Protein AF-A0A329UKX7-F1 (afdb_monomer)

Solvent-accessible surface area (backbone atoms only — not comparable to full-atom values): 4838 Å² total; per-residue (Å²): 133,53,73,43,53,52,51,54,50,47,28,61,76,54,74,48,57,76,68,58,50,19,68,70,67,71,44,98,35,62,64,57,50,51,51,32,47,74,66,59,65,76,54,73,68,54,52,44,48,52,20,54,76,49,75,49,81,41,61,52,74,44,98,87,70,51,70,51,71,64,74,92,73,79,69,76,86,121

Mean predicted aligned error: 5.62 Å

Secondary structure (DSSP, 8-state):
--HHHHHHHHHHHTT--HHHHHHHTT-S-HHHHHHHHHHT---HHHHHHHHHHHT--EEEE-TTS-EEEE--------

Radius of gyration: 13.63 Å; Cα contacts (8 Å, |Δi|>4): 70; chains: 1; bounding box: 28×41×32 Å

Nearest PDB structures (foldseek):
  8ezt-assembly1_D-2  TM=6.434E-01  e=1.289E-02  Legionella pneumophila
  3jxc-assembly1_L  TM=6.973E-01  e=4.613E-02  Lederbergvirus P22
  2b5a-assembly1_A  TM=7.243E-01  e=1.759E-01  [Bacillus] caldolyticus
  6jq1-assembly1_A  TM=7.131E-01  e=2.129E-01  Deinococcus geothermalis DSM 11300
  3eus-assembly1_B  TM=7.444E-01  e=2.748E-01  Ruegeria pomeroyi

Foldseek 3Di:
DAPLVVLVVLCVVLVHDLQVLCVQVVHPDSVVSVVCSVVSPDDPSSVQSSCVVSVHWDWDQDPVRDTHTDDPPPPPPD

pLDDT: mean 85.77, std 12.46, range [34.16, 95.06]

Structure (mmCIF, N/CA/C/O backbone):
data_AF-A0A329UKX7-F1
#
_entry.id   AF-A0A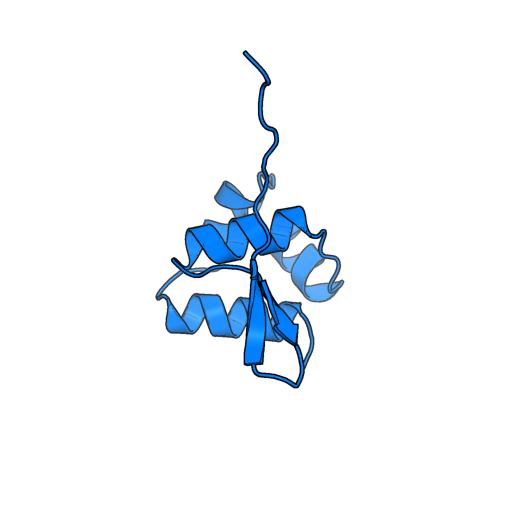329UKX7-F1
#
loop_
_atom_site.group_PDB
_atom_site.id
_atom_site.type_symbol
_atom_site.label_atom_id
_atom_site.label_alt_id
_atom_site.label_comp_id
_atom_site.label_asym_id
_atom_site.label_entity_id
_atom_site.label_seq_id
_atom_site.pdbx_PDB_ins_code
_atom_site.Cartn_x
_atom_site.Cartn_y
_atom_site.Cartn_z
_atom_site.occupancy
_atom_site.B_iso_or_equiv
_atom_site.auth_seq_id
_atom_site.auth_comp_id
_atom_site.auth_asym_id
_atom_site.auth_atom_id
_atom_site.pdbx_PDB_model_num
ATOM 1 N N . MET A 1 1 ? 2.613 -13.836 5.468 1.00 67.50 1 MET A N 1
ATOM 2 C CA . MET A 1 1 ? 2.433 -13.075 4.214 1.00 67.50 1 MET A CA 1
ATOM 3 C C . MET A 1 1 ? 3.294 -11.826 4.328 1.00 67.50 1 MET A C 1
ATOM 5 O O . MET A 1 1 ? 3.225 -11.181 5.367 1.00 67.50 1 MET A O 1
ATOM 9 N N . SER A 1 2 ? 4.175 -11.545 3.365 1.00 89.75 2 SER A N 1
ATOM 10 C CA . SER A 1 2 ? 4.985 -10.317 3.400 1.00 89.75 2 SER A CA 1
ATOM 11 C C . SER A 1 2 ? 4.161 -9.111 2.938 1.00 89.75 2 SER A C 1
ATOM 13 O O . SER A 1 2 ? 3.156 -9.283 2.248 1.00 89.75 2 SER A O 1
ATOM 15 N N . ILE A 1 3 ? 4.592 -7.888 3.269 1.00 90.25 3 ILE A N 1
ATOM 16 C CA . ILE A 1 3 ? 3.970 -6.656 2.743 1.00 90.25 3 ILE A CA 1
ATOM 17 C C . ILE A 1 3 ? 3.986 -6.693 1.209 1.00 90.25 3 ILE A C 1
ATOM 19 O O . ILE A 1 3 ? 2.996 -6.383 0.553 1.00 90.25 3 ILE A O 1
ATOM 23 N N . SER A 1 4 ? 5.084 -7.176 0.630 1.00 91.50 4 SER A N 1
ATOM 24 C CA . SER A 1 4 ? 5.205 -7.396 -0.807 1.00 91.50 4 SER A CA 1
ATOM 25 C C . SER A 1 4 ? 4.185 -8.378 -1.390 1.00 91.50 4 SER A C 1
ATOM 27 O O . SER A 1 4 ? 3.727 -8.156 -2.510 1.00 91.50 4 SER A O 1
ATOM 29 N N . ASP A 1 5 ? 3.809 -9.439 -0.673 1.00 92.00 5 ASP A N 1
ATOM 30 C CA . ASP A 1 5 ? 2.767 -10.369 -1.133 1.00 92.00 5 ASP A CA 1
ATOM 31 C C . ASP A 1 5 ? 1.382 -9.718 -1.084 1.00 92.00 5 ASP A C 1
ATOM 33 O O . ASP A 1 5 ? 0.609 -9.866 -2.030 1.00 92.00 5 ASP A O 1
ATOM 37 N N . VAL A 1 6 ? 1.101 -8.938 -0.033 1.00 92.00 6 VAL A N 1
ATOM 38 C CA . VAL A 1 6 ? -0.144 -8.162 0.089 1.00 92.00 6 VAL A CA 1
ATOM 39 C C . VAL A 1 6 ? -0.272 -7.172 -1.067 1.00 92.00 6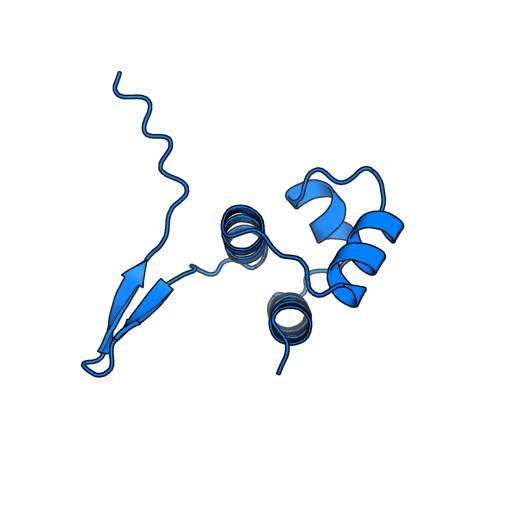 VAL A C 1
ATOM 41 O O . VAL A 1 6 ? -1.305 -7.139 -1.727 1.00 92.00 6 VAL A O 1
ATOM 44 N N . ILE A 1 7 ? 0.788 -6.420 -1.378 1.00 91.06 7 ILE A N 1
ATOM 45 C CA . ILE A 1 7 ? 0.793 -5.450 -2.484 1.00 91.06 7 ILE A CA 1
ATOM 46 C C . ILE A 1 7 ? 0.561 -6.141 -3.829 1.00 91.06 7 ILE A C 1
ATOM 48 O O . ILE A 1 7 ? -0.236 -5.667 -4.634 1.00 91.06 7 ILE A O 1
ATOM 52 N N . LYS A 1 8 ? 1.220 -7.278 -4.087 1.00 90.50 8 LYS A N 1
ATOM 53 C CA . LYS A 1 8 ? 0.989 -8.051 -5.319 1.00 90.50 8 LYS A CA 1
ATOM 54 C C . LYS A 1 8 ? -0.458 -8.527 -5.425 1.00 90.50 8 LYS A C 1
ATOM 56 O O . LYS A 1 8 ? -1.037 -8.433 -6.504 1.00 90.50 8 LYS A O 1
ATOM 61 N N . GLY A 1 9 ? -1.029 -9.018 -4.325 1.00 92.00 9 GLY A N 1
ATOM 62 C CA . GLY A 1 9 ? -2.431 -9.423 -4.263 1.00 92.00 9 GLY A CA 1
ATOM 63 C C . GLY A 1 9 ? -3.371 -8.253 -4.541 1.00 92.00 9 GLY A C 1
ATOM 64 O O . GLY A 1 9 ? -4.254 -8.363 -5.384 1.00 92.00 9 GLY A O 1
ATOM 65 N N . LEU A 1 10 ? -3.124 -7.105 -3.912 1.00 91.94 10 LEU A N 1
ATOM 66 C CA . LEU A 1 10 ? -3.925 -5.896 -4.084 1.00 91.94 10 LEU A CA 1
ATOM 67 C C . LEU A 1 10 ? -3.890 -5.374 -5.529 1.00 91.94 10 LEU A C 1
ATOM 69 O O . LEU A 1 10 ? -4.930 -5.029 -6.090 1.00 91.94 10 LEU A O 1
ATOM 73 N N . LEU A 1 11 ? -2.715 -5.377 -6.16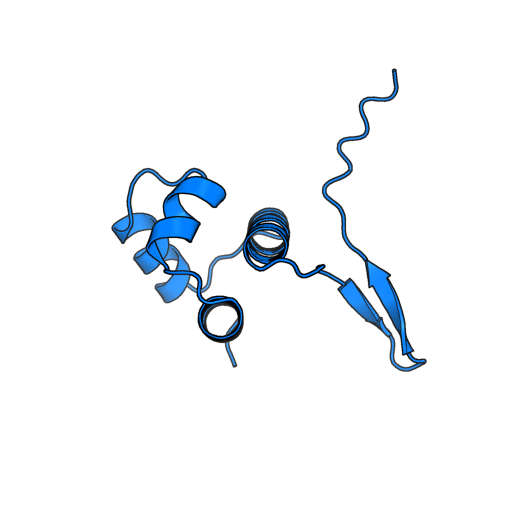6 1.00 91.19 11 LEU A N 1
ATOM 74 C CA . LEU A 1 11 ? -2.577 -5.038 -7.584 1.00 91.19 11 LEU A CA 1
ATOM 75 C C . LEU A 1 11 ? -3.377 -5.995 -8.473 1.00 91.19 11 LEU A C 1
ATOM 77 O O . LEU A 1 11 ? -4.101 -5.551 -9.359 1.00 91.19 11 LEU A O 1
ATOM 81 N N . ALA A 1 12 ? -3.288 -7.303 -8.216 1.00 91.50 12 ALA A N 1
ATOM 82 C CA . ALA A 1 12 ? -4.039 -8.301 -8.973 1.00 91.50 12 ALA A CA 1
ATOM 83 C C . ALA A 1 12 ? -5.559 -8.118 -8.813 1.00 91.50 12 ALA A C 1
ATOM 85 O O . ALA A 1 12 ? -6.286 -8.181 -9.801 1.00 91.50 12 ALA A O 1
ATOM 86 N N . MET A 1 13 ? -6.030 -7.831 -7.596 1.00 91.88 13 MET A N 1
ATOM 87 C CA . MET A 1 13 ? -7.448 -7.584 -7.303 1.00 91.88 13 MET A CA 1
ATOM 88 C C . MET A 1 13 ? -7.976 -6.294 -7.941 1.00 91.88 13 MET A C 1
ATOM 90 O O . MET A 1 13 ? -9.134 -6.241 -8.340 1.00 91.88 13 MET A O 1
ATOM 94 N N . SER A 1 14 ? -7.133 -5.267 -8.064 1.00 89.88 14 SER A N 1
ATOM 95 C CA . SER A 1 14 ? -7.481 -3.979 -8.681 1.00 89.88 14 SER A CA 1
ATOM 96 C C . SER A 1 14 ? -7.239 -3.931 -10.198 1.00 89.88 14 SER A C 1
ATOM 98 O O . SER A 1 14 ? -7.476 -2.902 -10.831 1.00 89.88 14 SER A O 1
ATOM 100 N N . GLY A 1 15 ? -6.756 -5.024 -10.804 1.00 89.38 15 GLY A N 1
ATOM 101 C CA . GLY A 1 15 ? -6.426 -5.086 -12.233 1.00 89.38 15 GLY A CA 1
ATOM 102 C C . GLY A 1 15 ? -5.202 -4.250 -12.630 1.00 89.38 15 GLY A C 1
ATOM 103 O O . GLY A 1 15 ? -5.013 -3.941 -13.808 1.00 89.38 15 GLY A O 1
ATOM 104 N N . LYS A 1 16 ? -4.365 -3.866 -11.662 1.00 89.94 16 LYS A N 1
ATOM 105 C CA . LYS A 1 16 ? -3.180 -3.027 -11.862 1.00 89.94 16 LYS A CA 1
ATOM 106 C C . LYS A 1 16 ? -1.938 -3.881 -12.107 1.00 89.94 16 LYS A C 1
ATOM 108 O O . LYS A 1 16 ? -1.768 -4.968 -11.558 1.00 89.94 16 LYS A O 1
ATOM 113 N N . LYS A 1 17 ? -1.029 -3.375 -12.942 1.00 87.38 17 LYS A N 1
ATOM 114 C CA . LYS A 1 17 ? 0.253 -4.033 -13.241 1.00 87.38 17 LYS A CA 1
ATOM 115 C C . LYS A 1 17 ? 1.350 -3.488 -12.334 1.00 87.38 17 LYS A C 1
ATOM 117 O O . LYS A 1 17 ? 1.334 -2.319 -11.973 1.00 87.38 17 LYS A O 1
ATOM 122 N N . GLN A 1 18 ? 2.373 -4.297 -12.057 1.00 82.81 18 GLN A N 1
ATOM 123 C CA . GLN A 1 18 ? 3.559 -3.838 -11.316 1.00 82.81 18 GLN A CA 1
ATOM 124 C C . GLN A 1 18 ? 4.276 -2.659 -11.987 1.00 82.81 18 GLN A C 1
ATOM 126 O O . GLN A 1 18 ? 4.911 -1.878 -11.293 1.00 82.81 18 GLN A O 1
ATOM 131 N N . ALA A 1 19 ? 4.156 -2.500 -13.308 1.00 84.38 19 ALA A N 1
ATOM 132 C CA . ALA A 1 19 ? 4.711 -1.345 -14.010 1.00 84.38 19 ALA A CA 1
ATOM 133 C C . ALA A 1 19 ? 4.113 -0.010 -13.526 1.00 84.38 19 ALA A C 1
ATOM 135 O O . ALA A 1 19 ? 4.822 0.990 -13.477 1.00 84.38 19 ALA A O 1
ATOM 136 N N . GLU A 1 20 ? 2.850 -0.014 -13.090 1.00 86.44 20 GLU A N 1
ATOM 137 C CA . GLU A 1 20 ? 2.162 1.173 -12.568 1.00 86.44 20 GLU A CA 1
ATOM 138 C C . GLU A 1 20 ? 2.748 1.623 -11.219 1.00 86.44 20 GLU A C 1
ATOM 140 O O . GLU A 1 20 ? 2.750 2.814 -10.908 1.00 86.44 20 GLU A O 1
ATOM 145 N N . LEU A 1 21 ? 3.313 0.688 -10.437 1.00 86.31 21 LEU A N 1
ATOM 146 C CA . LEU A 1 21 ? 4.025 1.024 -9.201 1.00 86.31 21 LEU A CA 1
ATOM 147 C C . LEU A 1 21 ? 5.238 1.909 -9.472 1.00 86.31 21 LEU A C 1
ATOM 149 O O . LEU A 1 21 ? 5.567 2.739 -8.637 1.00 86.31 21 LEU A O 1
ATOM 153 N N . THR A 1 22 ? 5.916 1.736 -10.607 1.00 87.00 22 THR A N 1
ATOM 154 C CA . THR A 1 22 ? 7.115 2.519 -10.934 1.00 87.00 22 THR A CA 1
ATOM 155 C C . THR A 1 22 ? 6.782 4.006 -11.010 1.00 87.00 22 THR A C 1
ATOM 157 O O . THR A 1 22 ? 7.477 4.813 -10.394 1.00 87.00 22 THR A O 1
ATOM 160 N N . SER A 1 23 ? 5.684 4.353 -11.687 1.00 86.06 23 SER A N 1
ATOM 161 C CA . SER A 1 23 ? 5.211 5.734 -11.813 1.00 86.06 23 SER A CA 1
ATOM 162 C C . SER A 1 23 ? 4.757 6.302 -10.472 1.00 86.06 23 SER A C 1
ATOM 164 O O . SER A 1 23 ? 5.149 7.401 -10.097 1.00 86.06 23 SER A O 1
ATOM 166 N N . VAL A 1 24 ? 3.969 5.531 -9.721 1.00 87.50 24 VAL A N 1
ATOM 167 C CA . VAL A 1 24 ? 3.373 5.985 -8.458 1.00 87.50 24 VAL A CA 1
ATOM 168 C C . VAL A 1 24 ? 4.413 6.129 -7.344 1.00 87.50 24 VAL A C 1
ATOM 170 O O . VAL A 1 24 ? 4.392 7.091 -6.581 1.00 87.50 24 VAL A O 1
ATOM 173 N N . LEU A 1 25 ? 5.374 5.211 -7.271 1.00 86.69 25 LEU A N 1
ATOM 174 C CA . LEU A 1 25 ? 6.452 5.247 -6.283 1.00 86.69 25 LEU A CA 1
ATOM 175 C C . LEU A 1 25 ? 7.612 6.172 -6.697 1.00 86.69 25 LEU A C 1
ATOM 177 O O . LEU A 1 25 ? 8.603 6.251 -5.974 1.00 86.69 25 LEU A O 1
ATOM 181 N N . GLY A 1 26 ? 7.520 6.850 -7.850 1.00 84.19 26 GLY A N 1
ATOM 182 C CA . GLY A 1 26 ? 8.560 7.754 -8.353 1.00 84.19 26 GLY A CA 1
ATOM 183 C C . GLY A 1 26 ? 9.897 7.057 -8.626 1.00 84.19 26 GLY A C 1
ATOM 184 O O . GLY A 1 26 ? 10.959 7.657 -8.472 1.00 84.19 26 GLY A O 1
ATOM 185 N N . MET A 1 27 ? 9.871 5.769 -8.976 1.00 86.69 27 MET A N 1
ATOM 186 C CA . MET A 1 27 ? 11.086 4.981 -9.173 1.00 86.69 27 MET A CA 1
ATOM 187 C C . MET A 1 27 ? 11.594 5.078 -10.602 1.00 86.69 27 MET A C 1
ATOM 189 O O . MET A 1 27 ? 10.831 5.090 -11.560 1.00 86.69 27 MET A O 1
ATOM 193 N N . SER A 1 28 ? 12.916 5.048 -10.757 1.00 80.62 28 SER A N 1
ATOM 194 C CA . SER A 1 28 ? 13.559 5.197 -12.064 1.00 80.62 28 SER A CA 1
ATOM 195 C C . SER A 1 28 ? 13.323 4.011 -13.013 1.00 80.62 28 SER A C 1
ATOM 197 O O . SER A 1 28 ? 13.567 4.140 -14.208 1.00 80.62 28 SER A O 1
ATOM 199 N N . SER A 1 29 ? 12.918 2.832 -12.512 1.00 84.69 29 SER A N 1
ATOM 200 C CA . SER A 1 29 ? 12.655 1.649 -13.349 1.00 84.69 29 SER A CA 1
ATOM 201 C C . SER A 1 29 ? 11.869 0.534 -12.642 1.00 84.69 29 SER A C 1
ATOM 203 O O . SER A 1 29 ? 11.890 0.409 -11.416 1.00 84.69 29 SER A O 1
ATOM 205 N N . ASN A 1 30 ? 11.299 -0.383 -13.437 1.00 85.31 30 ASN A N 1
ATOM 206 C CA . ASN A 1 30 ? 10.688 -1.632 -12.952 1.00 85.31 30 ASN A CA 1
ATOM 207 C C . ASN A 1 30 ? 11.673 -2.524 -12.168 1.00 85.31 30 ASN A C 1
ATOM 209 O O . ASN A 1 30 ? 11.264 -3.287 -11.294 1.00 85.31 30 ASN A O 1
ATOM 213 N N . GLN A 1 31 ? 12.978 -2.437 -12.451 1.00 87.56 31 GLN A N 1
ATOM 214 C CA . GLN A 1 31 ? 14.000 -3.175 -11.699 1.00 87.56 31 GLN A CA 1
ATOM 215 C C . GLN A 1 31 ? 14.137 -2.654 -10.264 1.00 87.56 31 GLN A C 1
ATOM 217 O O . GLN A 1 31 ? 14.300 -3.446 -9.335 1.00 87.56 31 GLN A O 1
ATOM 222 N N . ALA A 1 32 ? 14.008 -1.339 -10.058 1.00 87.44 32 ALA A N 1
ATOM 223 C CA . ALA A 1 32 ? 14.010 -0.751 -8.721 1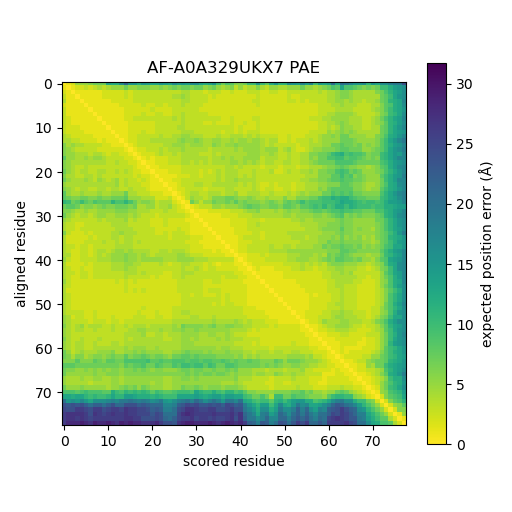.00 87.44 32 ALA A CA 1
ATOM 224 C C . ALA A 1 32 ? 12.804 -1.236 -7.899 1.00 87.44 32 ALA A C 1
ATOM 226 O O . ALA A 1 32 ? 12.976 -1.657 -6.752 1.00 87.44 32 ALA A O 1
ATOM 227 N N . VAL A 1 33 ? 11.618 -1.293 -8.518 1.00 87.81 33 VAL A N 1
ATOM 228 C CA . VAL A 1 33 ? 10.405 -1.854 -7.899 1.00 87.81 33 VAL A CA 1
ATOM 229 C C . VAL A 1 33 ? 10.601 -3.331 -7.546 1.00 87.81 33 VAL A C 1
ATOM 231 O O . VAL A 1 33 ? 10.334 -3.732 -6.415 1.00 87.81 33 VAL A O 1
ATOM 234 N N . ASN A 1 34 ? 11.145 -4.141 -8.460 1.00 88.00 34 ASN A N 1
ATOM 235 C CA . ASN A 1 34 ? 11.434 -5.554 -8.193 1.00 88.00 34 ASN A CA 1
ATOM 236 C C . ASN A 1 34 ? 12.417 -5.745 -7.033 1.00 88.00 34 ASN A C 1
ATOM 238 O O . ASN A 1 34 ? 12.217 -6.617 -6.188 1.00 88.00 34 ASN A O 1
ATOM 242 N N . ASN A 1 35 ? 13.461 -4.919 -6.949 1.00 91.00 35 ASN A N 1
ATOM 243 C CA . ASN A 1 35 ? 14.400 -4.969 -5.834 1.00 91.00 35 ASN A CA 1
ATOM 244 C C . ASN A 1 35 ? 13.724 -4.588 -4.509 1.00 91.00 35 ASN A C 1
AT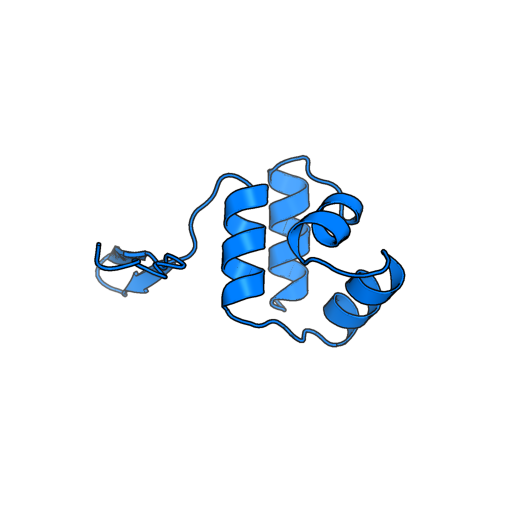OM 246 O O . ASN A 1 35 ? 13.963 -5.245 -3.497 1.00 91.00 35 ASN A O 1
ATOM 250 N N . LYS A 1 36 ? 12.848 -3.576 -4.512 1.00 89.25 36 LYS A N 1
ATOM 251 C CA . LYS A 1 36 ? 12.063 -3.175 -3.337 1.00 89.25 36 LYS A CA 1
ATOM 252 C C . LYS A 1 36 ? 11.120 -4.282 -2.869 1.00 89.25 36 LYS A C 1
ATOM 254 O O . LYS A 1 36 ? 11.106 -4.603 -1.683 1.00 89.25 36 LYS A O 1
ATOM 259 N N . ILE A 1 37 ? 10.420 -4.921 -3.810 1.00 88.81 37 ILE A N 1
ATOM 260 C CA . ILE A 1 37 ? 9.578 -6.099 -3.574 1.00 88.81 37 ILE A CA 1
ATOM 261 C C . ILE A 1 37 ? 10.412 -7.242 -2.980 1.00 88.81 37 ILE A C 1
ATOM 263 O O . ILE A 1 37 ? 10.022 -7.841 -1.986 1.00 88.81 37 ILE A O 1
ATOM 267 N N . ARG A 1 38 ? 11.582 -7.542 -3.552 1.00 89.06 38 ARG A N 1
ATOM 268 C CA . ARG A 1 38 ? 12.452 -8.624 -3.067 1.00 89.06 38 ARG A CA 1
ATOM 269 C C . ARG A 1 38 ? 13.004 -8.346 -1.668 1.00 89.06 38 ARG A C 1
ATOM 271 O O . ARG A 1 38 ? 13.114 -9.265 -0.866 1.00 89.06 38 ARG A O 1
ATOM 278 N N . LYS A 1 39 ? 13.368 -7.093 -1.385 1.00 91.06 39 LYS A N 1
ATOM 279 C CA . LYS A 1 39 ? 13.870 -6.650 -0.075 1.00 91.06 39 LYS A CA 1
ATOM 280 C C . LYS A 1 39 ? 12.762 -6.429 0.955 1.00 91.06 39 LYS A C 1
ATOM 282 O O . LYS A 1 39 ? 13.084 -6.180 2.111 1.00 91.06 39 LYS A O 1
ATOM 287 N N . ASN A 1 40 ? 11.493 -6.489 0.543 1.00 89.31 40 ASN A N 1
ATOM 288 C CA . ASN A 1 40 ? 10.330 -6.181 1.373 1.00 89.31 40 ASN A CA 1
ATOM 289 C C . ASN A 1 40 ? 10.483 -4.847 2.139 1.00 89.31 40 ASN A C 1
ATOM 291 O O . ASN A 1 40 ? 10.148 -4.744 3.316 1.00 89.31 40 ASN A O 1
ATOM 295 N N . SER A 1 41 ? 11.049 -3.835 1.474 1.00 88.62 41 SER A N 1
ATOM 296 C CA . SER A 1 41 ? 11.405 -2.551 2.087 1.00 88.62 41 SER A CA 1
ATOM 297 C C . SER A 1 41 ? 10.409 -1.478 1.664 1.00 88.62 41 SER A C 1
ATOM 299 O O . SER A 1 41 ? 10.488 -0.961 0.551 1.00 88.62 41 SER A O 1
ATOM 301 N N . TRP A 1 42 ? 9.465 -1.150 2.542 1.00 89.69 42 TRP A N 1
ATOM 302 C CA . TRP A 1 42 ? 8.360 -0.233 2.259 1.00 89.69 42 TRP A CA 1
ATOM 303 C C . TRP A 1 42 ? 8.306 0.871 3.306 1.00 89.69 42 TRP A C 1
ATOM 305 O O . TRP A 1 42 ? 8.367 0.594 4.502 1.00 89.69 42 TRP A O 1
ATOM 315 N N . PHE A 1 43 ? 8.182 2.109 2.847 1.00 89.38 43 PHE A N 1
ATOM 316 C CA . PHE A 1 43 ? 7.799 3.238 3.679 1.00 89.38 43 PHE A CA 1
ATOM 317 C C . PHE A 1 43 ? 6.274 3.310 3.764 1.00 89.38 43 PHE A C 1
ATOM 319 O O . PHE A 1 43 ? 5.572 2.837 2.870 1.00 89.38 43 PHE A O 1
ATOM 326 N N . ALA A 1 44 ? 5.751 3.929 4.823 1.00 89.00 44 ALA A N 1
ATOM 327 C CA . ALA A 1 44 ? 4.310 4.131 4.975 1.00 89.00 44 ALA A CA 1
ATOM 328 C C . ALA A 1 44 ? 3.711 4.920 3.793 1.00 89.00 44 ALA A C 1
ATOM 330 O O . ALA A 1 44 ? 2.655 4.553 3.283 1.00 89.00 44 ALA A O 1
ATOM 331 N N . SER A 1 45 ? 4.438 5.923 3.292 1.00 89.44 45 SER A N 1
ATOM 332 C CA . SER A 1 45 ? 4.065 6.694 2.101 1.00 89.44 45 SER A CA 1
ATOM 333 C C . SER A 1 45 ? 3.984 5.839 0.833 1.00 89.44 45 SER A C 1
ATOM 335 O O . SER A 1 45 ? 3.099 6.051 0.010 1.00 89.44 45 SER A O 1
ATOM 337 N N . ASP A 1 46 ? 4.835 4.815 0.683 1.00 90.88 46 ASP A N 1
ATOM 338 C CA . ASP A 1 46 ? 4.709 3.873 -0.435 1.00 90.88 46 ASP A CA 1
ATOM 339 C C . ASP A 1 46 ? 3.377 3.116 -0.357 1.00 90.88 46 ASP A C 1
ATOM 341 O O . ASP A 1 46 ? 2.711 2.924 -1.370 1.00 90.88 46 ASP A O 1
ATOM 345 N N . LEU A 1 47 ? 2.978 2.686 0.844 1.00 91.62 47 LEU A N 1
ATOM 346 C CA . LEU A 1 47 ? 1.741 1.931 1.053 1.00 91.62 47 LEU A CA 1
ATOM 347 C C . LEU A 1 47 ? 0.499 2.784 0.798 1.00 91.62 47 LEU A C 1
ATOM 349 O O . LEU A 1 47 ? -0.455 2.286 0.205 1.00 91.62 47 LEU A O 1
ATOM 353 N N . LEU A 1 48 ? 0.526 4.056 1.200 1.00 91.94 48 LEU A N 1
ATOM 354 C CA . LEU A 1 48 ? -0.534 5.023 0.903 1.00 91.94 48 LEU A CA 1
ATOM 355 C C . LEU A 1 48 ? -0.719 5.192 -0.605 1.00 91.94 48 LEU A C 1
ATOM 357 O O . LEU A 1 48 ? -1.811 4.985 -1.126 1.00 91.94 48 LEU A O 1
ATOM 361 N N . LYS A 1 49 ? 0.377 5.433 -1.323 1.00 90.88 49 LYS A N 1
ATOM 362 C CA . LYS A 1 49 ? 0.371 5.575 -2.781 1.00 90.88 49 LYS A CA 1
ATOM 363 C C . LYS A 1 49 ? -0.107 4.312 -3.501 1.00 90.88 49 LYS A C 1
ATOM 365 O O . LYS A 1 49 ? -0.845 4.378 -4.482 1.00 90.88 49 LYS A O 1
ATOM 370 N N . VAL A 1 50 ? 0.289 3.134 -3.012 1.00 91.44 50 VAL A N 1
ATOM 371 C CA . VAL A 1 50 ? -0.222 1.852 -3.520 1.00 91.44 50 VAL A CA 1
ATOM 372 C C . VAL A 1 50 ? -1.725 1.728 -3.281 1.00 91.44 50 VAL A C 1
ATOM 374 O O . VAL A 1 50 ? -2.438 1.270 -4.175 1.00 91.44 50 VAL A O 1
ATOM 377 N N . ALA A 1 51 ? -2.208 2.126 -2.103 1.00 92.00 51 ALA A N 1
ATOM 378 C CA . ALA A 1 51 ? -3.625 2.085 -1.777 1.00 92.00 51 ALA A CA 1
ATOM 379 C C . ALA A 1 51 ? -4.432 2.988 -2.723 1.00 92.00 51 ALA A C 1
ATOM 381 O O . ALA A 1 51 ? -5.388 2.516 -3.338 1.00 92.00 51 ALA A O 1
ATOM 382 N N . GLU A 1 52 ? -3.979 4.223 -2.943 1.00 90.25 52 GLU A N 1
ATOM 383 C CA . GLU A 1 52 ? -4.584 5.157 -3.900 1.00 90.25 52 GLU A CA 1
ATOM 384 C C . GLU A 1 52 ? -4.613 4.594 -5.323 1.00 90.25 52 GLU A C 1
ATOM 386 O O . GLU A 1 52 ? -5.661 4.589 -5.971 1.00 90.25 52 GLU A O 1
ATOM 391 N N . LEU A 1 53 ? -3.492 4.035 -5.798 1.00 90.38 53 LEU A N 1
ATOM 392 C CA . LEU A 1 53 ? -3.409 3.414 -7.123 1.00 90.38 53 LEU A CA 1
ATOM 393 C C . LEU A 1 53 ? -4.428 2.279 -7.297 1.00 90.38 53 LEU A C 1
ATOM 395 O O . LEU A 1 53 ? -4.971 2.094 -8.393 1.00 90.38 53 LEU A O 1
ATOM 399 N N . CYS A 1 54 ? -4.656 1.509 -6.235 1.00 91.12 54 CYS A N 1
ATOM 400 C CA . CYS A 1 54 ? -5.575 0.374 -6.221 1.00 91.12 54 CYS A CA 1
ATOM 401 C C . CYS A 1 54 ? -7.026 0.776 -5.905 1.00 91.12 54 CYS A C 1
ATOM 403 O O . CYS A 1 54 ? -7.901 -0.088 -5.930 1.00 91.12 54 CYS A O 1
ATOM 405 N N . GLY A 1 55 ? -7.294 2.056 -5.620 1.00 88.62 55 GLY A N 1
ATOM 406 C CA . GLY A 1 55 ? -8.621 2.548 -5.248 1.00 88.62 55 GLY A CA 1
ATOM 407 C C . GLY A 1 55 ? -9.075 2.118 -3.850 1.00 88.62 55 GLY A C 1
ATOM 408 O O . GLY A 1 55 ? -10.275 2.034 -3.596 1.00 88.62 55 GLY A O 1
ATOM 409 N N . CYS A 1 56 ? -8.142 1.821 -2.944 1.00 90.50 56 CYS A N 1
ATOM 410 C CA . CYS A 1 56 ? -8.429 1.487 -1.552 1.00 90.50 56 CYS A CA 1
ATOM 411 C C . CYS A 1 56 ? -7.793 2.497 -0.587 1.00 90.50 56 CYS A C 1
ATOM 413 O O . CYS A 1 56 ? -7.084 3.414 -0.990 1.00 90.50 56 CYS A O 1
ATOM 415 N N . LYS A 1 57 ? -8.057 2.333 0.711 1.00 90.19 57 LYS A N 1
ATOM 416 C CA . LYS A 1 57 ? -7.496 3.176 1.773 1.00 90.19 57 LYS A CA 1
ATOM 417 C C . LYS A 1 57 ? -6.619 2.340 2.690 1.00 90.19 57 LYS A C 1
ATOM 419 O O . LYS A 1 57 ? -6.928 1.176 2.942 1.00 90.19 57 LYS A O 1
ATOM 424 N N . LEU A 1 58 ? -5.551 2.939 3.201 1.00 91.56 58 LEU A N 1
ATOM 425 C CA . LEU A 1 58 ? -4.738 2.330 4.244 1.00 91.56 58 LEU A CA 1
ATOM 426 C C . LEU A 1 58 ? -5.341 2.686 5.606 1.00 91.56 58 LEU A C 1
ATOM 428 O O . LEU A 1 58 ? -5.683 3.842 5.841 1.00 91.56 58 LEU A O 1
ATOM 432 N N . ALA A 1 59 ? -5.499 1.708 6.495 1.00 92.88 59 ALA A N 1
ATOM 433 C CA . ALA A 1 59 ? -6.052 1.938 7.825 1.00 92.88 59 ALA A CA 1
ATOM 434 C C . ALA A 1 59 ? -5.488 0.959 8.856 1.00 92.88 59 ALA A C 1
ATOM 436 O O . ALA A 1 59 ? -5.195 -0.194 8.530 1.00 92.88 59 ALA A O 1
ATOM 437 N N . PHE A 1 60 ? -5.413 1.400 10.110 1.00 91.75 60 PHE A N 1
ATOM 438 C CA . PHE A 1 60 ? -5.342 0.498 11.254 1.00 91.75 60 PHE A CA 1
ATOM 439 C C . PHE A 1 60 ? -6.760 0.086 11.642 1.00 91.75 60 PHE A C 1
ATOM 441 O O . PHE A 1 60 ? -7.611 0.942 11.879 1.00 91.75 60 PHE A O 1
ATOM 448 N N . VAL A 1 61 ? -7.011 -1.220 11.694 1.00 93.06 61 VAL A N 1
ATOM 449 C CA . VAL A 1 61 ? -8.294 -1.778 12.134 1.00 93.06 61 VAL A CA 1
ATOM 450 C C . VAL A 1 61 ? -8.124 -2.264 13.566 1.00 93.06 61 VAL A C 1
ATOM 452 O O . VAL A 1 61 ? -7.337 -3.174 13.829 1.00 93.06 61 VAL A O 1
ATOM 455 N N . MET A 1 62 ? -8.828 -1.621 14.488 1.00 94.88 62 MET A N 1
ATOM 456 C CA . MET A 1 62 ? -8.813 -1.943 15.909 1.00 94.88 62 MET A CA 1
ATOM 457 C C . MET A 1 62 ? -9.703 -3.169 16.199 1.00 94.88 62 MET A C 1
ATOM 459 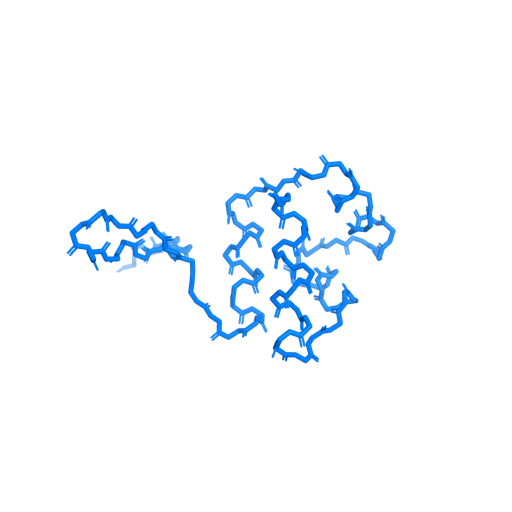O O . MET A 1 62 ? -10.617 -3.462 15.423 1.00 94.88 62 MET A O 1
ATOM 463 N N . PRO A 1 63 ? -9.472 -3.910 17.302 1.00 95.06 63 PRO A N 1
ATOM 464 C CA . PRO A 1 63 ? -10.251 -5.114 17.629 1.00 95.06 63 PRO A CA 1
ATOM 465 C C . PRO A 1 63 ? -11.756 -4.879 17.829 1.00 95.06 63 PRO A C 1
ATOM 467 O O . PRO A 1 63 ? -12.542 -5.814 17.710 1.00 95.06 63 PRO A O 1
ATOM 470 N N . ASP A 1 64 ? -12.154 -3.646 18.135 1.00 94.31 64 ASP A N 1
ATOM 471 C CA . ASP A 1 64 ? -13.544 -3.197 18.281 1.00 94.31 64 ASP A CA 1
ATOM 472 C C . ASP A 1 64 ? -14.217 -2.847 16.938 1.00 94.31 64 ASP A C 1
ATOM 474 O O . ASP A 1 64 ? -15.394 -2.494 16.905 1.00 94.31 64 ASP A O 1
ATOM 478 N N . GLY A 1 65 ? -13.485 -2.965 15.826 1.00 92.56 65 GLY A N 1
ATOM 479 C CA . GLY A 1 65 ? -13.949 -2.619 14.486 1.00 92.56 65 GLY A CA 1
ATOM 480 C C . GLY A 1 65 ? -13.728 -1.154 14.107 1.00 92.56 65 GLY A C 1
ATOM 481 O O . GLY A 1 65 ? -14.097 -0.762 12.999 1.00 92.56 65 GLY A O 1
ATOM 482 N N . GLN A 1 66 ? -13.115 -0.339 14.971 1.00 95.06 66 GLN A N 1
ATOM 483 C CA . GLN A 1 66 ? -12.775 1.036 14.624 1.00 95.06 66 GLN A CA 1
ATOM 484 C C . GLN A 1 66 ? -11.644 1.068 13.585 1.00 95.06 66 GLN A C 1
ATOM 486 O O . GLN A 1 66 ? -10.577 0.485 13.777 1.00 95.06 66 GLN A O 1
ATOM 491 N N . CYS A 1 67 ? -11.857 1.798 12.488 1.00 94.25 67 CYS A N 1
ATOM 492 C CA . CYS A 1 67 ? -10.850 2.007 11.449 1.00 94.25 67 CYS A CA 1
ATOM 493 C C . CYS A 1 67 ? -10.236 3.404 11.571 1.00 94.25 67 CYS A C 1
ATOM 495 O O . CYS A 1 67 ? -10.935 4.407 11.425 1.00 94.25 67 CYS A O 1
ATOM 497 N N . ILE A 1 68 ? -8.923 3.469 11.783 1.00 91.50 68 ILE A N 1
ATOM 498 C CA . ILE A 1 68 ? -8.142 4.707 11.735 1.00 91.50 68 ILE A CA 1
ATOM 499 C C . ILE A 1 68 ? -7.474 4.766 10.365 1.00 91.50 68 ILE A C 1
ATOM 501 O O . ILE A 1 68 ? -6.501 4.054 10.119 1.00 91.50 68 ILE A O 1
ATOM 505 N N . TYR A 1 69 ? -8.028 5.570 9.459 1.00 90.12 69 TYR A N 1
ATOM 506 C CA . TYR A 1 69 ? -7.488 5.742 8.112 1.00 90.12 69 TYR A CA 1
ATOM 507 C C . TYR A 1 69 ? -6.229 6.605 8.140 1.00 90.12 69 TYR A C 1
ATOM 509 O O . TYR A 1 69 ? -6.188 7.627 8.822 1.00 90.12 69 TYR A O 1
ATOM 517 N N . LEU A 1 70 ? -5.216 6.181 7.391 1.00 89.25 70 LEU A N 1
ATOM 518 C CA . LEU A 1 70 ? -4.026 6.974 7.138 1.00 89.25 70 LEU A CA 1
ATOM 519 C C . LEU A 1 70 ? -4.253 7.781 5.859 1.00 89.25 70 L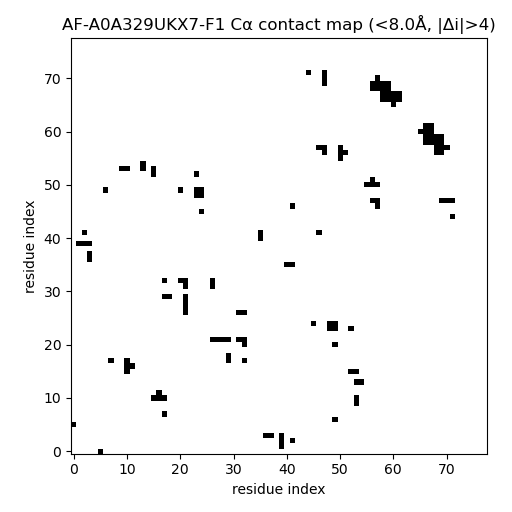EU A C 1
ATOM 521 O O . LEU A 1 70 ? -4.732 7.242 4.858 1.00 89.25 70 LEU A O 1
ATOM 525 N N . SER A 1 71 ? -3.848 9.042 5.907 1.00 82.50 71 SER A N 1
ATOM 526 C CA . SER A 1 71 ? -3.798 9.962 4.776 1.00 82.50 71 SER A CA 1
ATOM 527 C C . SER A 1 71 ? -2.429 10.630 4.783 1.00 82.50 71 SER A C 1
ATOM 529 O O . SER A 1 71 ? -1.882 10.881 5.859 1.00 82.50 71 SER A O 1
ATOM 531 N N . ASP A 1 72 ? -1.881 10.919 3.606 1.00 71.25 72 ASP A N 1
ATOM 532 C CA . ASP A 1 72 ? -0.714 11.797 3.475 1.00 71.25 72 ASP A CA 1
ATOM 533 C C . ASP A 1 72 ? -1.214 13.248 3.545 1.00 71.25 72 ASP A C 1
ATOM 535 O O . ASP A 1 72 ? -1.276 13.970 2.556 1.00 71.25 72 ASP A O 1
ATOM 539 N N . ASP A 1 73 ? -1.716 13.636 4.717 1.00 61.16 73 ASP A N 1
ATOM 540 C CA . ASP A 1 73 ? -2.1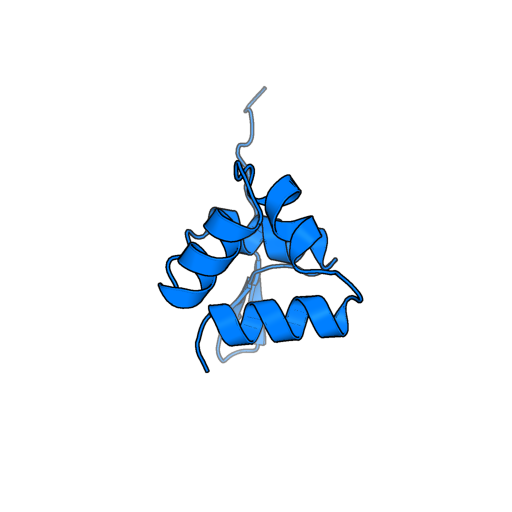11 15.010 5.009 1.00 61.16 73 ASP A CA 1
ATOM 541 C C . ASP A 1 73 ? -0.836 15.811 5.325 1.00 61.16 73 ASP A C 1
ATOM 543 O O . ASP A 1 73 ? -0.577 16.206 6.461 1.00 61.16 73 ASP A O 1
ATOM 547 N N . GLU A 1 74 ? -0.033 16.092 4.294 1.00 53.62 74 GLU A N 1
ATOM 548 C CA . GLU A 1 74 ? 0.649 17.387 4.228 1.00 53.62 74 GLU A CA 1
ATOM 549 C C . GLU A 1 74 ? -0.451 18.442 4.042 1.00 53.62 74 GLU A C 1
ATOM 551 O O . GLU A 1 74 ? -0.670 18.965 2.950 1.00 53.62 74 GLU A O 1
ATOM 556 N N . GLN A 1 75 ? -1.214 18.723 5.104 1.00 44.72 75 GLN A N 1
ATOM 557 C CA . GLN A 1 75 ? -2.033 19.924 5.123 1.00 44.72 75 GLN A CA 1
ATOM 558 C C . GLN A 1 75 ? -1.065 21.102 5.123 1.00 44.72 75 GLN A C 1
ATOM 560 O O . GLN A 1 75 ? -0.507 21.469 6.156 1.00 44.72 75 GLN A O 1
ATOM 565 N N . GLU A 1 76 ? -0.852 21.684 3.940 1.00 42.81 76 GLU A N 1
ATOM 566 C CA . GLU A 1 76 ? -0.634 23.119 3.826 1.00 42.81 76 GLU A CA 1
ATOM 567 C C . GLU A 1 76 ? -1.769 23.794 4.605 1.00 42.81 76 GLU A C 1
ATOM 569 O O . GLU A 1 76 ? -2.885 23.963 4.111 1.00 42.81 76 GLU A O 1
ATOM 574 N N . GLU A 1 77 ? -1.481 24.141 5.855 1.00 40.16 77 GLU A N 1
ATOM 575 C CA . GLU A 1 77 ? -2.186 25.180 6.587 1.00 40.16 77 GLU A CA 1
ATOM 576 C C . GLU A 1 77 ? -2.007 26.467 5.758 1.00 40.16 77 GLU A C 1
ATOM 578 O O . GLU A 1 77 ? -0.944 27.092 5.768 1.00 40.16 77 GLU A O 1
ATOM 583 N N . LYS A 1 78 ? -3.006 26.788 4.929 1.00 34.16 78 LYS A N 1
ATOM 584 C CA . LYS A 1 78 ? -3.138 28.075 4.236 1.00 34.16 78 LYS A CA 1
ATOM 585 C C . LYS A 1 78 ? -4.144 28.959 4.944 1.00 34.16 78 LYS A C 1
ATOM 587 O O . LYS A 1 78 ? -5.229 28.444 5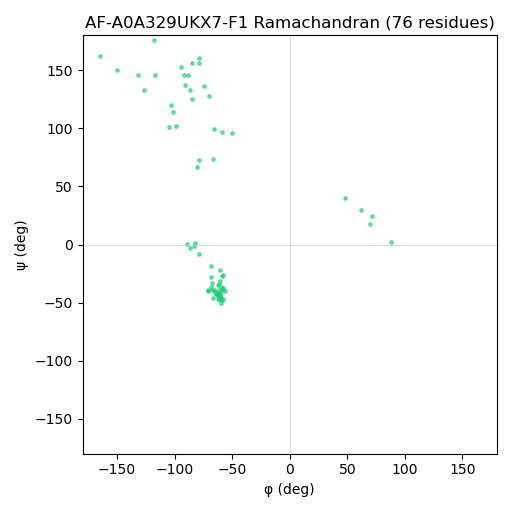.294 1.00 34.16 78 LYS A O 1
#

Sequence (78 aa):
MSISDVIKGLLAMSGKKQAELTSVLGMSSNQAVNNKIRKNSWFASDLLKVAELCGCKLAFVMPDGQCIYLSDDEQEEK

Organism: NCBI:txid853